Protein AF-A0A950RRY6-F1 (afdb_monomer_lite)

Structure (mmCIF, N/CA/C/O backbone):
data_AF-A0A950RRY6-F1
#
_entry.id   AF-A0A950RRY6-F1
#
loop_
_atom_site.group_PDB
_atom_site.id
_atom_site.type_symbol
_atom_site.label_atom_id
_atom_site.label_alt_id
_atom_site.label_comp_id
_atom_site.label_asym_id
_atom_site.label_entity_id
_atom_site.label_seq_id
_atom_site.pdbx_PDB_ins_code
_atom_site.Cartn_x
_atom_site.Cartn_y
_atom_site.Cartn_z
_atom_site.occupancy
_atom_site.B_iso_or_equiv
_atom_site.auth_seq_id
_atom_site.auth_comp_id
_atom_site.auth_asym_id
_atom_site.auth_atom_id
_atom_site.pdbx_PDB_model_num
ATOM 1 N N . MET A 1 1 ? -19.952 -20.674 68.944 1.00 50.88 1 MET A N 1
ATOM 2 C CA . MET A 1 1 ? -18.727 -21.075 68.227 1.00 50.88 1 MET A CA 1
ATOM 3 C C . MET A 1 1 ? -19.162 -21.441 66.823 1.00 50.88 1 MET A C 1
ATOM 5 O O . MET A 1 1 ? -19.405 -22.602 66.551 1.00 50.88 1 MET A O 1
ATOM 9 N N . GLU A 1 2 ? -19.366 -20.439 65.974 1.00 52.19 2 GLU A N 1
ATOM 10 C CA . GLU A 1 2 ? -19.714 -20.645 64.568 1.00 52.19 2 GLU A CA 1
ATOM 11 C C . GLU A 1 2 ? -18.869 -19.644 63.795 1.00 52.19 2 GLU A C 1
ATOM 13 O O . GLU A 1 2 ? -19.198 -18.469 63.655 1.00 52.19 2 GLU A O 1
ATOM 18 N N . VAL A 1 3 ? -17.647 -20.084 63.506 1.00 57.88 3 VAL A N 1
ATOM 19 C CA . VAL A 1 3 ? -16.712 -19.354 62.661 1.00 57.88 3 VAL A CA 1
ATOM 20 C C . VAL A 1 3 ? -17.261 -19.519 61.255 1.00 57.88 3 VAL A C 1
ATOM 22 O O . VAL A 1 3 ? 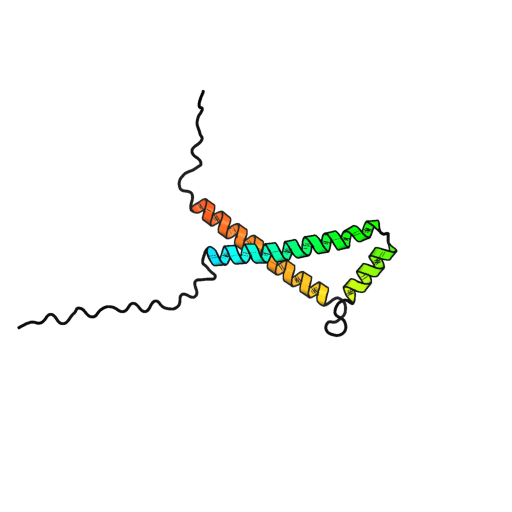-17.168 -20.609 60.696 1.00 57.88 3 VAL A O 1
ATOM 25 N N . ASP A 1 4 ? -17.893 -18.467 60.737 1.00 56.94 4 ASP A N 1
ATOM 26 C CA . ASP A 1 4 ? -18.426 -18.420 59.378 1.00 56.94 4 ASP A CA 1
ATOM 27 C C . ASP A 1 4 ? -17.264 -18.569 58.383 1.00 56.94 4 ASP A C 1
ATOM 29 O O . ASP A 1 4 ? -16.498 -17.651 58.076 1.00 56.94 4 ASP A O 1
ATOM 33 N N . MET A 1 5 ? -17.076 -19.821 57.987 1.00 62.12 5 MET A N 1
ATOM 34 C CA . MET A 1 5 ? -16.029 -20.352 57.136 1.00 62.12 5 MET A CA 1
ATOM 35 C C . MET A 1 5 ? -16.438 -20.180 55.669 1.00 62.12 5 MET A C 1
ATOM 37 O O . MET A 1 5 ? -16.634 -21.166 54.966 1.00 62.12 5 MET A O 1
ATOM 41 N N . ALA A 1 6 ? -16.614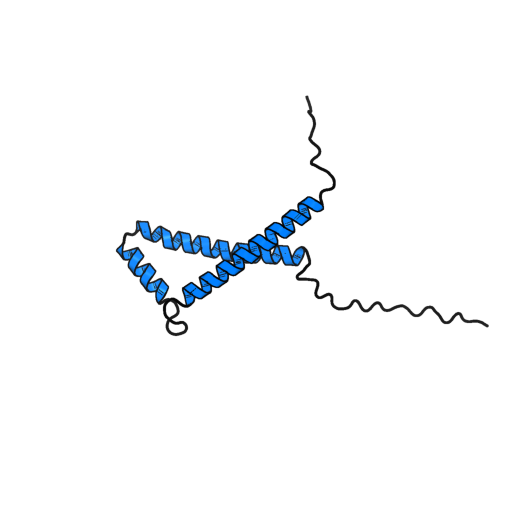 -18.942 55.190 1.00 60.34 6 ALA A N 1
ATOM 42 C CA . ALA A 1 6 ? -17.084 -18.736 53.813 1.00 60.34 6 ALA A CA 1
ATOM 43 C C . ALA A 1 6 ? -16.685 -17.409 53.138 1.00 60.34 6 ALA A C 1
ATOM 45 O O . ALA A 1 6 ? -17.415 -16.901 52.290 1.00 60.34 6 ALA A O 1
ATOM 46 N N . THR A 1 7 ? -15.503 -16.854 53.417 1.00 60.31 7 THR A N 1
ATOM 47 C CA . THR A 1 7 ? -14.924 -15.791 52.566 1.00 60.31 7 THR A CA 1
ATOM 48 C C . THR A 1 7 ? -13.594 -16.224 51.965 1.00 60.31 7 THR A C 1
ATOM 50 O O . THR A 1 7 ? -12.536 -15.652 52.214 1.00 60.31 7 THR A O 1
ATOM 53 N N . SER A 1 8 ? -13.635 -17.257 51.120 1.00 59.91 8 SER A N 1
ATOM 54 C CA . SER A 1 8 ? -12.525 -17.506 50.205 1.00 59.91 8 SER A CA 1
ATOM 55 C C . SER A 1 8 ? -12.469 -16.369 49.169 1.00 59.91 8 SER A C 1
ATOM 57 O O . SER A 1 8 ? -13.480 -16.058 48.528 1.00 59.91 8 SER A O 1
ATOM 59 N N . PRO A 1 9 ? -11.317 -15.697 48.985 1.00 57.78 9 PRO A N 1
ATOM 60 C CA . PRO A 1 9 ? -11.172 -14.709 47.931 1.00 57.78 9 PRO A CA 1
ATOM 61 C C . PRO A 1 9 ? -11.314 -15.428 46.590 1.00 57.78 9 PRO A C 1
ATOM 63 O O . PRO A 1 9 ? -10.502 -16.279 46.229 1.00 57.78 9 PRO A O 1
ATOM 66 N N . GLN A 1 10 ? -12.367 -15.093 45.849 1.00 65.62 10 GLN A N 1
ATOM 67 C CA . GLN A 1 10 ? -12.572 -15.573 44.489 1.00 65.62 10 GLN A CA 1
ATOM 68 C C . GLN A 1 10 ? -11.463 -14.996 43.600 1.00 65.62 10 GLN A C 1
ATOM 70 O O . GLN A 1 10 ? -11.579 -13.886 43.071 1.00 65.62 10 GLN A O 1
ATOM 75 N N . VAL A 1 11 ? -10.360 -15.734 43.449 1.00 62.12 11 VAL A N 1
ATOM 76 C CA . VAL A 1 11 ? -9.278 -15.403 42.517 1.00 62.12 11 VAL A CA 1
ATOM 77 C C . VAL A 1 11 ? -9.834 -15.557 41.106 1.00 62.12 11 VAL A C 1
ATOM 79 O O . VAL A 1 11 ? -9.855 -16.636 40.518 1.00 62.12 11 VAL A O 1
ATOM 82 N N . ARG A 1 12 ? -10.334 -14.451 40.553 1.00 66.19 12 ARG A N 1
ATOM 83 C CA . ARG A 1 12 ? -10.783 -14.375 39.166 1.00 66.19 12 ARG A CA 1
ATOM 84 C C . ARG A 1 12 ? -9.555 -14.473 38.269 1.00 66.19 12 ARG A C 1
ATOM 86 O O . ARG A 1 12 ? -8.961 -13.454 37.923 1.00 66.19 12 ARG A O 1
ATOM 93 N N . ILE A 1 13 ? -9.186 -15.693 37.887 1.00 62.78 13 ILE A N 1
ATOM 94 C CA . ILE A 1 13 ? -8.215 -15.938 36.822 1.00 62.78 13 ILE A CA 1
ATOM 95 C C . ILE A 1 13 ? -8.791 -15.292 35.559 1.00 62.78 13 ILE A C 1
ATOM 97 O O . ILE A 1 13 ? -9.712 -15.811 34.927 1.00 62.78 13 ILE A O 1
ATOM 101 N N . ARG A 1 14 ? -8.314 -14.086 35.233 1.00 61.66 14 ARG A N 1
ATOM 102 C CA . ARG A 1 14 ? -8.618 -13.421 33.967 1.00 61.66 14 ARG A CA 1
ATOM 103 C C . ARG A 1 14 ? -7.982 -14.277 32.878 1.00 61.66 14 ARG A C 1
ATOM 105 O O . ARG A 1 14 ? -6.794 -14.145 32.610 1.00 61.66 14 ARG A O 1
ATOM 112 N N . GLY A 1 15 ? -8.775 -15.177 32.296 1.00 57.03 15 GLY A N 1
ATOM 113 C CA . GLY A 1 15 ? -8.382 -15.941 31.120 1.00 57.03 15 GLY A CA 1
ATOM 114 C C . GLY A 1 15 ? -7.804 -14.998 30.070 1.00 57.03 15 GLY A C 1
ATOM 115 O O . GLY A 1 15 ? -8.332 -13.899 29.861 1.00 57.03 15 GLY A O 1
ATOM 116 N N . VAL A 1 16 ? -6.689 -15.406 29.467 1.00 58.97 16 VAL A N 1
ATOM 117 C CA . VAL A 1 16 ? -6.006 -14.663 28.407 1.00 58.97 16 VAL A CA 1
ATOM 118 C C . VAL A 1 16 ? -7.028 -14.390 27.307 1.00 58.97 16 VAL A C 1
ATOM 120 O O . VAL A 1 16 ? -7.435 -15.283 26.567 1.00 58.97 16 VAL A O 1
ATOM 123 N N . ARG A 1 17 ? -7.522 -13.151 27.247 1.00 54.25 17 ARG A N 1
ATOM 124 C CA . ARG A 1 17 ? -8.471 -12.734 26.221 1.00 54.25 17 ARG A CA 1
ATOM 125 C C . ARG A 1 17 ? -7.717 -12.712 24.897 1.00 54.25 17 ARG A C 1
ATOM 127 O O . ARG A 1 17 ? -6.927 -11.800 24.671 1.00 54.25 17 ARG A O 1
ATOM 134 N N . PHE A 1 18 ? -8.029 -13.638 23.992 1.00 52.34 18 PHE A N 1
ATOM 135 C CA . PHE A 1 18 ? -7.730 -13.530 22.556 1.00 52.34 18 PHE A CA 1
ATOM 136 C C . PHE A 1 18 ? -8.531 -12.377 21.899 1.00 52.34 18 PHE A C 1
ATOM 138 O O . PHE A 1 18 ? -9.152 -12.540 20.858 1.00 52.34 18 PHE A O 1
ATOM 145 N N . GLY A 1 19 ? -8.568 -11.200 22.532 1.00 55.47 19 GLY A N 1
ATOM 146 C CA . GLY A 1 19 ? -9.402 -10.055 22.160 1.00 55.47 19 GLY A CA 1
ATOM 147 C C . GLY A 1 19 ? -8.626 -8.878 21.573 1.00 55.47 19 GLY A C 1
ATOM 148 O O . GLY A 1 19 ? -9.205 -7.812 21.390 1.00 55.47 19 GLY A O 1
ATOM 149 N N . TYR A 1 20 ? -7.326 -9.026 21.296 1.00 59.75 20 TYR A N 1
ATOM 150 C CA .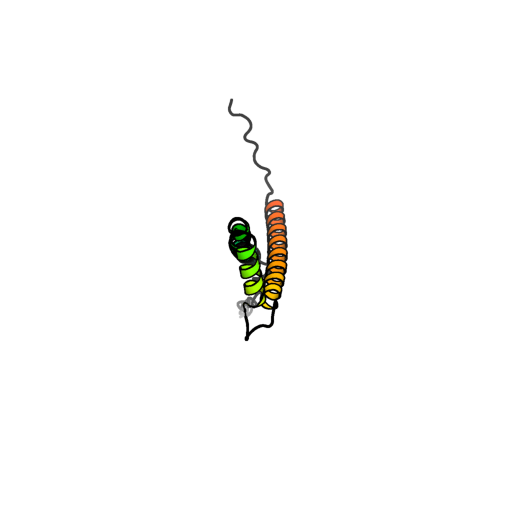 TYR A 1 20 ? -6.541 -7.933 20.716 1.00 59.75 20 TYR A CA 1
ATOM 151 C C . TYR A 1 20 ? -7.017 -7.587 19.300 1.00 59.75 20 TYR A C 1
ATOM 153 O O . TYR A 1 20 ? -7.219 -6.417 18.980 1.00 59.75 20 TYR A O 1
ATOM 161 N N . TRP A 1 21 ? -7.291 -8.613 18.492 1.00 54.75 21 TRP A N 1
ATOM 162 C CA . TRP A 1 21 ? -7.707 -8.478 17.095 1.00 54.75 21 TRP A CA 1
ATOM 163 C C . TRP A 1 21 ? -9.114 -7.896 16.915 1.00 54.75 21 TRP A C 1
ATOM 165 O O . TRP A 1 21 ? -9.366 -7.221 15.920 1.00 54.75 21 TRP A O 1
ATOM 175 N N . ASP A 1 22 ? -10.015 -8.094 17.880 1.00 60.75 22 ASP A N 1
ATOM 176 C CA . ASP A 1 22 ? -11.370 -7.527 17.813 1.00 60.75 22 ASP A CA 1
ATOM 177 C C . ASP A 1 22 ? -11.478 -6.141 18.479 1.00 60.75 22 ASP A C 1
ATOM 179 O O . ASP A 1 22 ? -12.432 -5.386 18.256 1.00 60.75 22 ASP A O 1
ATOM 183 N N . SER A 1 23 ? -10.459 -5.759 19.254 1.00 74.50 23 SER A N 1
ATOM 184 C CA . SER A 1 23 ? -10.391 -4.445 19.889 1.00 74.50 23 SER A CA 1
ATOM 185 C C . SER A 1 23 ? -10.260 -3.313 18.861 1.00 74.50 23 SER A C 1
ATOM 187 O O . SER A 1 23 ? -9.680 -3.467 17.781 1.00 74.50 23 SER A O 1
ATOM 189 N N . SER A 1 24 ? -10.753 -2.123 19.218 1.00 72.94 24 SER A N 1
ATOM 190 C CA . SER A 1 24 ? -10.591 -0.908 18.405 1.00 72.94 24 SER A CA 1
ATOM 191 C C . SER A 1 24 ? -9.117 -0.544 18.175 1.00 72.94 24 SER A C 1
ATOM 193 O O . SER A 1 24 ? -8.792 0.083 17.168 1.00 72.94 24 SER A O 1
ATOM 195 N N . VAL A 1 25 ? -8.216 -0.970 19.068 1.00 82.38 25 VAL A N 1
ATOM 196 C CA . VAL A 1 25 ? -6.763 -0.784 18.943 1.00 82.38 25 VAL A CA 1
ATOM 197 C C . VAL A 1 25 ? -6.198 -1.647 17.814 1.00 82.38 25 VAL A C 1
ATOM 199 O O . VAL A 1 25 ? -5.515 -1.116 16.938 1.00 82.38 25 VAL A O 1
ATOM 202 N N . GLY A 1 26 ? -6.543 -2.938 17.777 1.00 80.31 26 GLY A N 1
ATOM 203 C CA . GLY A 1 26 ? -6.110 -3.850 16.713 1.00 80.31 26 GLY A CA 1
ATOM 204 C C . GLY A 1 26 ? -6.586 -3.391 15.332 1.00 80.31 26 GLY A C 1
ATOM 205 O O . GLY A 1 26 ? -5.803 -3.330 14.387 1.00 80.31 26 GLY A O 1
ATOM 206 N N . LYS A 1 27 ? -7.846 -2.947 15.223 1.00 84.06 27 LYS A N 1
ATOM 207 C CA . LYS A 1 27 ? -8.410 -2.414 13.967 1.00 84.06 27 LYS A CA 1
ATOM 208 C C . LYS A 1 27 ? -7.681 -1.153 13.482 1.00 84.06 27 LYS A C 1
ATOM 210 O O . LYS A 1 27 ? -7.416 -1.031 12.289 1.00 84.06 27 LYS A O 1
ATOM 215 N N . LYS A 1 28 ? -7.292 -0.245 14.387 1.00 88.94 28 LYS A N 1
ATOM 216 C CA . LYS A 1 28 ? -6.505 0.957 14.041 1.00 88.94 28 LYS A CA 1
ATOM 217 C C . LYS A 1 28 ? -5.094 0.616 13.566 1.00 88.94 28 LYS A C 1
ATOM 219 O O . LYS A 1 28 ? -4.606 1.233 12.625 1.00 88.94 28 LYS A O 1
ATOM 224 N N . GLN A 1 29 ? -4.448 -0.372 14.181 1.00 91.25 29 GLN A N 1
ATOM 225 C CA . GLN A 1 29 ? -3.135 -0.835 13.730 1.00 91.25 29 GLN A CA 1
ATOM 226 C C . GLN A 1 29 ? -3.206 -1.468 12.342 1.00 91.25 29 GLN A C 1
ATOM 228 O O . GLN A 1 29 ? -2.401 -1.120 11.483 1.00 91.25 29 GLN A O 1
ATOM 233 N N . VAL A 1 30 ? -4.198 -2.331 12.095 1.00 92.62 30 VAL A N 1
ATOM 234 C CA . VAL A 1 30 ? -4.441 -2.902 10.760 1.00 92.62 30 VAL A CA 1
ATOM 235 C C . VAL A 1 30 ? -4.652 -1.787 9.734 1.00 92.62 30 VAL A C 1
ATOM 237 O O . VAL A 1 30 ? -4.033 -1.820 8.671 1.00 92.62 30 VAL A O 1
ATOM 240 N N . MET A 1 31 ? -5.450 -0.767 10.062 1.00 95.00 31 MET A N 1
ATOM 241 C CA . MET A 1 31 ? -5.687 0.393 9.197 1.00 95.00 31 MET A CA 1
ATOM 242 C C . MET A 1 31 ? -4.394 1.151 8.864 1.00 95.00 31 MET A C 1
ATOM 244 O O . MET A 1 31 ? -4.145 1.460 7.698 1.00 95.00 31 MET A O 1
ATOM 248 N N . ALA A 1 32 ? -3.550 1.407 9.868 1.00 95.06 32 ALA A N 1
ATOM 249 C CA . ALA A 1 32 ? -2.290 2.127 9.700 1.00 95.06 32 ALA A CA 1
ATOM 250 C C . ALA A 1 32 ? -1.271 1.336 8.865 1.00 95.06 32 ALA A C 1
ATOM 252 O O . ALA A 1 32 ? -0.710 1.873 7.913 1.00 95.06 32 ALA A O 1
ATOM 253 N N . VAL A 1 33 ? -1.061 0.054 9.181 1.00 96.50 33 VAL A N 1
ATOM 254 C CA . VAL A 1 33 ? -0.080 -0.795 8.483 1.00 96.50 33 VAL A CA 1
ATOM 255 C C . VAL A 1 33 ? -0.489 -1.019 7.030 1.00 96.50 33 VAL A C 1
ATOM 257 O 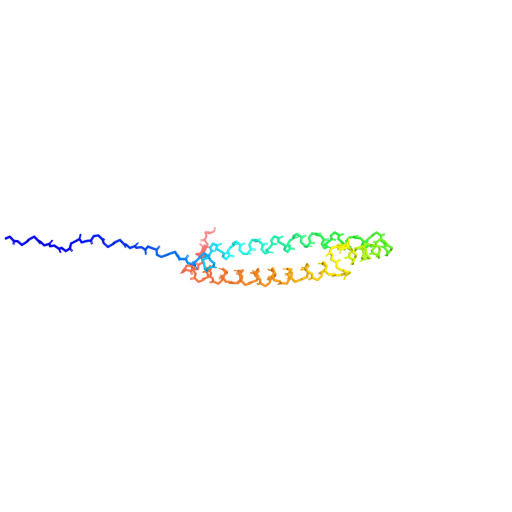O . VAL A 1 33 ? 0.324 -0.840 6.126 1.00 96.50 33 VAL A O 1
ATOM 260 N N . SER A 1 34 ? -1.757 -1.357 6.785 1.00 96.81 34 SER A N 1
ATOM 261 C CA . SER A 1 34 ? -2.265 -1.539 5.420 1.00 96.81 34 SER A CA 1
ATOM 262 C C . SER A 1 34 ? -2.179 -0.254 4.592 1.00 96.81 34 SER A C 1
ATOM 264 O O . SER A 1 34 ? -1.743 -0.297 3.441 1.00 96.81 34 SER A O 1
ATOM 266 N N . GLY A 1 35 ? -2.515 0.896 5.187 1.00 96.19 35 GLY A N 1
ATOM 267 C CA . GLY A 1 35 ? -2.374 2.204 4.549 1.00 96.19 35 GLY A CA 1
ATOM 268 C C . GLY A 1 35 ? -0.920 2.531 4.205 1.00 96.19 35 GLY A C 1
ATOM 269 O O . GLY A 1 35 ? -0.639 2.984 3.098 1.00 96.19 35 GLY A O 1
ATOM 270 N N . PHE A 1 36 ? 0.015 2.235 5.110 1.00 97.88 36 PHE A N 1
ATOM 271 C CA . PHE A 1 36 ? 1.443 2.455 4.885 1.00 97.88 36 PHE A CA 1
ATOM 272 C C . PHE A 1 36 ? 1.996 1.604 3.733 1.00 97.88 36 PHE A C 1
ATOM 274 O O . PHE A 1 36 ? 2.708 2.125 2.875 1.00 97.88 36 PHE A O 1
ATOM 281 N N . ILE A 1 37 ? 1.621 0.320 3.661 1.00 97.62 37 ILE A N 1
ATOM 282 C CA . ILE A 1 37 ? 2.010 -0.574 2.556 1.00 97.62 37 ILE A CA 1
ATOM 283 C C . ILE A 1 37 ? 1.527 -0.013 1.212 1.00 97.62 37 ILE A C 1
ATOM 285 O O . ILE A 1 37 ? 2.305 0.090 0.262 1.00 97.62 37 ILE A O 1
ATOM 289 N N . MET A 1 38 ? 0.254 0.383 1.134 1.00 97.69 38 MET A N 1
ATOM 290 C CA . MET A 1 38 ? -0.316 0.938 -0.096 1.00 97.69 38 MET A CA 1
ATOM 291 C C . MET A 1 38 ? 0.305 2.283 -0.474 1.00 97.69 38 MET A C 1
ATOM 293 O O . MET A 1 38 ? 0.553 2.517 -1.654 1.00 97.69 38 MET A O 1
ATOM 297 N N . LEU A 1 39 ? 0.602 3.148 0.500 1.00 97.94 39 LEU A N 1
ATOM 298 C CA . LEU A 1 39 ? 1.277 4.422 0.255 1.00 97.94 39 LEU A CA 1
ATOM 299 C C . LEU A 1 39 ? 2.690 4.210 -0.300 1.00 97.94 39 LEU A C 1
ATOM 301 O O . LEU A 1 39 ? 3.065 4.855 -1.278 1.00 97.94 39 LEU A O 1
ATOM 305 N N . GLY A 1 40 ? 3.455 3.280 0.278 1.00 97.75 40 GLY A N 1
ATOM 306 C CA . GLY A 1 40 ? 4.778 2.919 -0.229 1.00 97.75 40 GLY A CA 1
ATOM 307 C C . GLY A 1 40 ? 4.715 2.439 -1.680 1.00 97.75 40 GLY A C 1
ATOM 308 O O . GLY A 1 40 ? 5.479 2.907 -2.525 1.00 97.75 40 GLY A O 1
ATOM 309 N N . TYR A 1 41 ? 3.748 1.574 -1.999 1.00 96.81 41 TYR A N 1
ATOM 310 C CA . TYR A 1 41 ? 3.517 1.163 -3.382 1.00 96.81 41 TYR A CA 1
ATOM 311 C C . TYR A 1 41 ? 3.112 2.326 -4.282 1.00 96.81 41 TYR A C 1
ATOM 313 O O . TYR A 1 41 ? 3.636 2.423 -5.384 1.00 96.81 41 TYR A O 1
ATOM 321 N N . LEU A 1 42 ? 2.231 3.222 -3.834 1.00 97.00 42 LEU A N 1
ATOM 322 C CA . LEU A 1 42 ? 1.799 4.373 -4.622 1.00 97.00 42 LEU A CA 1
ATOM 323 C C . LEU A 1 42 ? 2.989 5.253 -5.021 1.00 97.00 42 LEU A C 1
ATOM 325 O O . LEU A 1 42 ? 3.099 5.630 -6.184 1.00 97.00 42 LEU A O 1
ATOM 329 N N . VAL A 1 43 ? 3.911 5.523 -4.093 1.00 97.94 43 VAL A N 1
ATOM 330 C CA . VAL A 1 43 ? 5.134 6.294 -4.375 1.00 97.94 43 VAL A CA 1
ATOM 331 C C . VAL A 1 43 ? 6.014 5.579 -5.402 1.00 97.94 43 VAL A C 1
ATOM 333 O O . VAL A 1 43 ? 6.399 6.182 -6.404 1.00 97.94 43 VAL A O 1
ATOM 336 N N . LEU A 1 44 ? 6.301 4.289 -5.194 1.00 94.88 44 LEU A N 1
ATOM 337 C CA . LEU A 1 44 ? 7.101 3.487 -6.129 1.00 94.88 44 LEU A CA 1
ATOM 338 C C . LEU A 1 44 ? 6.436 3.375 -7.508 1.00 94.88 44 LEU A C 1
ATOM 340 O O . LEU A 1 44 ? 7.106 3.423 -8.537 1.00 94.88 44 LEU A O 1
ATOM 344 N N . HIS A 1 45 ? 5.112 3.253 -7.534 1.00 94.75 45 HIS A N 1
ATOM 345 C CA . HIS A 1 45 ? 4.321 3.172 -8.750 1.00 94.75 45 HIS A CA 1
ATOM 346 C C . HIS A 1 45 ? 4.376 4.488 -9.518 1.00 94.75 45 HIS A C 1
ATOM 348 O O . HIS A 1 45 ? 4.661 4.475 -10.713 1.00 94.75 45 HIS A O 1
ATOM 354 N N . LEU A 1 46 ? 4.164 5.625 -8.850 1.00 95.94 46 LEU A N 1
ATOM 355 C CA . LEU A 1 46 ? 4.307 6.935 -9.480 1.00 95.94 46 LEU A CA 1
ATOM 356 C C . LEU A 1 46 ? 5.718 7.110 -10.037 1.00 95.94 46 LEU A C 1
ATOM 358 O O . LEU A 1 46 ? 5.857 7.473 -11.199 1.00 95.94 46 LEU A O 1
ATOM 362 N N . TRP A 1 47 ? 6.751 6.772 -9.262 1.00 94.75 47 TRP A N 1
ATOM 363 C CA . TRP A 1 47 ? 8.135 6.814 -9.732 1.00 94.75 47 TRP A CA 1
ATOM 364 C C . TRP A 1 47 ? 8.340 5.987 -11.007 1.00 94.75 47 TRP A C 1
ATOM 366 O O . TRP A 1 47 ? 8.941 6.464 -11.970 1.00 94.75 47 TRP A O 1
ATOM 376 N N . GLY A 1 48 ? 7.828 4.753 -11.037 1.00 92.38 48 GLY A N 1
ATOM 377 C CA . GLY A 1 48 ? 7.873 3.900 -12.223 1.00 92.38 48 GLY A CA 1
ATOM 378 C C . GLY A 1 48 ? 7.149 4.522 -13.418 1.00 92.38 48 GLY A C 1
ATOM 379 O O . GLY A 1 48 ? 7.667 4.487 -14.529 1.00 92.38 48 GLY A O 1
ATOM 380 N N . ASN A 1 49 ? 5.998 5.161 -13.196 1.00 94.25 49 ASN A N 1
ATOM 381 C CA . ASN A 1 49 ? 5.253 5.849 -14.250 1.00 94.25 49 ASN A CA 1
ATOM 382 C C . ASN A 1 49 ? 5.978 7.090 -14.772 1.00 94.25 49 ASN A C 1
ATOM 384 O O . ASN A 1 49 ? 5.921 7.344 -15.968 1.00 94.25 49 ASN A O 1
ATOM 388 N N . LEU A 1 50 ? 6.712 7.833 -13.936 1.00 94.81 50 LEU A N 1
ATOM 389 C CA . LEU A 1 50 ? 7.474 9.006 -14.384 1.00 94.81 50 LEU A CA 1
ATOM 390 C C . LEU A 1 50 ? 8.527 8.658 -15.446 1.00 94.81 50 LEU A C 1
ATOM 392 O O . LEU A 1 50 ? 8.899 9.519 -16.243 1.00 94.81 50 LEU A O 1
ATOM 396 N N . LYS A 1 51 ? 8.965 7.394 -15.525 1.00 91.12 51 LYS A N 1
ATOM 397 C CA . LYS A 1 51 ? 9.839 6.921 -16.607 1.00 91.12 51 LYS A CA 1
ATOM 398 C C . LYS A 1 51 ? 9.212 7.076 -17.996 1.00 91.12 51 LYS A C 1
ATOM 400 O O . LYS A 1 51 ? 9.964 7.102 -18.963 1.00 91.12 51 LYS A O 1
ATOM 405 N N . ILE A 1 52 ? 7.894 7.272 -18.111 1.00 93.19 52 ILE A N 1
ATOM 406 C CA . ILE A 1 52 ? 7.232 7.604 -19.382 1.00 93.19 52 ILE A CA 1
ATOM 407 C C . ILE A 1 52 ? 7.790 8.871 -20.025 1.00 93.19 52 ILE A C 1
ATOM 409 O O . ILE A 1 52 ? 7.932 8.932 -21.243 1.00 93.19 52 ILE A O 1
ATOM 413 N N . PHE A 1 53 ? 8.192 9.849 -19.212 1.00 94.06 53 PHE A N 1
ATOM 414 C CA . PHE A 1 53 ? 8.771 11.102 -19.690 1.00 94.06 53 PHE A CA 1
ATOM 415 C C . PHE A 1 53 ? 10.225 10.949 -20.156 1.00 94.06 53 PHE A C 1
ATOM 417 O O . PHE A 1 53 ? 10.742 11.837 -20.824 1.00 94.06 53 PHE A O 1
ATOM 424 N N . ALA A 1 54 ? 10.878 9.824 -19.844 1.00 92.12 54 ALA A N 1
ATOM 425 C CA . ALA A 1 54 ? 12.226 9.499 -20.314 1.00 92.12 54 ALA A CA 1
ATOM 426 C C . ALA A 1 54 ? 12.236 8.778 -21.679 1.00 92.12 54 ALA A C 1
ATOM 428 O O . ALA A 1 54 ? 13.302 8.437 -22.183 1.00 92.12 54 ALA A O 1
ATOM 429 N N . GLY A 1 55 ? 11.063 8.551 -22.280 1.00 92.69 55 GLY A N 1
ATOM 430 C CA . GLY A 1 55 ? 10.907 7.939 -23.595 1.00 92.69 55 GLY A CA 1
ATOM 431 C C . GLY A 1 55 ? 10.658 6.421 -23.573 1.00 92.69 55 GLY A C 1
ATOM 432 O O . GLY A 1 55 ? 10.789 5.765 -22.534 1.00 92.69 55 GLY A O 1
ATOM 433 N N . PRO A 1 56 ? 10.282 5.835 -24.729 1.00 92.31 56 PRO A N 1
ATOM 434 C CA . PRO A 1 56 ? 9.833 4.441 -24.811 1.00 92.31 56 PRO A CA 1
ATOM 435 C C . PRO A 1 56 ? 10.908 3.415 -24.438 1.00 92.31 56 PRO A C 1
ATOM 437 O O . PRO A 1 56 ? 10.601 2.395 -23.825 1.00 92.31 56 PRO A O 1
ATOM 440 N N . GLU A 1 57 ? 12.170 3.680 -24.779 1.00 93.25 57 GLU A N 1
ATOM 441 C CA . GLU A 1 57 ? 13.288 2.781 -24.476 1.00 93.25 57 GLU A CA 1
ATOM 442 C C . GLU A 1 57 ? 13.494 2.633 -22.963 1.00 93.25 57 GLU A C 1
ATOM 444 O O . GLU A 1 57 ? 13.529 1.518 -22.444 1.00 93.25 57 GLU A O 1
ATOM 449 N N . ALA A 1 58 ? 13.548 3.754 -22.234 1.00 90.69 58 ALA A N 1
ATOM 450 C CA . ALA A 1 58 ? 13.727 3.758 -20.785 1.00 90.69 58 ALA A CA 1
ATOM 451 C C . ALA A 1 58 ? 12.599 3.002 -20.065 1.00 90.69 58 ALA A C 1
ATOM 453 O O . ALA A 1 58 ? 12.857 2.262 -19.111 1.00 90.69 58 ALA A O 1
ATOM 454 N N . LEU A 1 59 ? 11.356 3.150 -20.539 1.00 92.19 59 LEU A N 1
ATOM 455 C CA . LEU A 1 59 ? 10.217 2.387 -20.034 1.00 92.19 59 LEU A CA 1
ATOM 456 C C . LEU A 1 59 ? 10.324 0.892 -20.326 1.00 92.19 59 LEU A C 1
ATOM 458 O O . LEU A 1 59 ? 10.088 0.087 -19.427 1.00 92.19 59 LEU A O 1
ATOM 462 N N . ASN A 1 60 ? 10.671 0.510 -21.555 1.00 93.44 60 ASN A N 1
ATOM 463 C CA . ASN A 1 60 ? 10.771 -0.895 -21.943 1.00 93.44 60 ASN A CA 1
ATOM 464 C C . ASN A 1 60 ? 11.870 -1.615 -21.158 1.00 93.44 60 ASN A C 1
ATOM 466 O O . ASN A 1 60 ? 11.635 -2.712 -20.649 1.00 93.44 60 ASN A O 1
ATOM 470 N N . THR A 1 61 ? 13.025 -0.972 -20.978 1.00 92.81 61 THR A N 1
ATOM 471 C CA . THR A 1 61 ? 14.129 -1.495 -20.163 1.00 92.81 61 THR A CA 1
ATOM 472 C C . THR A 1 61 ? 13.719 -1.635 -18.698 1.00 92.81 61 THR A C 1
ATOM 474 O O . THR A 1 61 ? 13.939 -2.683 -18.091 1.00 92.81 61 THR A O 1
ATOM 477 N N . TYR A 1 62 ? 13.049 -0.625 -18.132 1.00 92.19 62 TYR A N 1
ATOM 478 C CA . TYR A 1 62 ? 12.522 -0.698 -16.768 1.00 92.19 62 TYR A CA 1
ATOM 479 C C . TYR A 1 62 ? 11.493 -1.826 -16.608 1.00 92.19 62 TYR A C 1
ATOM 481 O O . TYR A 1 62 ? 11.566 -2.604 -15.659 1.00 92.19 62 TYR A O 1
ATOM 489 N N . ALA A 1 63 ? 10.571 -1.973 -17.561 1.00 91.06 63 ALA A N 1
ATOM 490 C CA . ALA A 1 63 ? 9.573 -3.032 -17.552 1.00 91.06 63 ALA A CA 1
ATOM 491 C C . ALA A 1 63 ? 10.206 -4.421 -17.702 1.00 91.06 63 ALA A C 1
ATOM 493 O O . ALA A 1 63 ? 9.738 -5.361 -17.069 1.00 91.06 63 ALA A O 1
ATOM 494 N N . ALA A 1 64 ? 11.242 -4.583 -18.529 1.00 90.50 64 ALA A N 1
ATOM 495 C CA . ALA A 1 64 ? 11.977 -5.840 -18.651 1.00 90.50 64 ALA A CA 1
ATOM 496 C C . ALA A 1 64 ? 12.651 -6.207 -17.322 1.00 90.50 64 ALA A C 1
ATOM 498 O O . ALA A 1 64 ? 12.425 -7.303 -16.811 1.00 90.50 64 ALA A O 1
ATOM 499 N N . TRP A 1 65 ? 13.359 -5.253 -16.710 1.00 89.88 65 TRP A N 1
ATOM 500 C CA . TRP A 1 65 ? 13.979 -5.432 -15.397 1.00 89.88 65 TRP A CA 1
ATOM 501 C C . TRP A 1 65 ? 12.954 -5.773 -14.303 1.00 89.88 65 TRP A C 1
ATOM 503 O O . TRP A 1 65 ? 13.201 -6.651 -13.481 1.00 89.88 65 TRP A O 1
ATOM 513 N N . LEU A 1 66 ? 11.756 -5.172 -14.327 1.00 89.69 66 LEU A N 1
ATOM 514 C CA . LEU A 1 66 ? 10.682 -5.500 -13.377 1.00 89.69 66 LEU A CA 1
ATOM 515 C C . LEU A 1 66 ? 10.245 -6.968 -13.423 1.00 89.69 66 LEU A C 1
ATOM 517 O O . LEU A 1 66 ? 9.739 -7.489 -12.433 1.00 89.69 66 LEU A O 1
ATOM 521 N N . ARG A 1 67 ? 10.369 -7.626 -14.577 1.00 88.06 67 ARG A N 1
ATOM 522 C CA . ARG A 1 67 ? 9.971 -9.030 -14.729 1.00 88.06 67 ARG A CA 1
ATOM 523 C C . ARG A 1 67 ? 11.048 -9.983 -14.230 1.00 88.06 67 ARG A C 1
ATOM 525 O O . ARG A 1 67 ? 10.703 -11.081 -13.806 1.00 88.06 67 ARG A O 1
ATOM 532 N N . THR A 1 68 ? 12.307 -9.554 -14.247 1.00 87.94 68 THR A N 1
ATOM 533 C CA . THR A 1 68 ? 13.473 -10.349 -13.839 1.00 87.94 68 THR A CA 1
ATOM 534 C C . THR A 1 68 ? 13.959 -10.016 -12.426 1.00 87.94 68 THR A C 1
ATOM 536 O O . THR A 1 68 ? 14.835 -10.698 -11.900 1.00 87.94 68 THR A O 1
ATOM 539 N N . VAL A 1 69 ? 13.427 -8.965 -11.789 1.00 81.06 69 VAL A N 1
ATOM 540 C CA . VAL A 1 69 ? 13.797 -8.572 -10.423 1.00 81.06 69 VAL A CA 1
ATOM 541 C C . VAL A 1 69 ? 13.371 -9.665 -9.435 1.00 81.06 69 VAL A C 1
ATOM 543 O O . VAL A 1 69 ? 12.190 -9.843 -9.140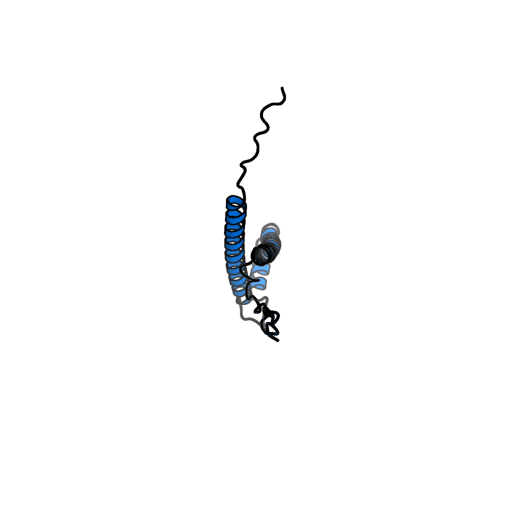 1.00 81.06 69 VAL A O 1
ATOM 546 N N . GLY A 1 70 ? 14.349 -10.446 -8.974 1.00 69.81 70 GLY A N 1
ATOM 547 C CA . GLY A 1 70 ? 14.142 -11.625 -8.128 1.00 69.81 70 GLY A CA 1
ATOM 548 C C . GLY A 1 70 ? 14.876 -12.883 -8.600 1.00 69.81 70 GLY A C 1
ATOM 549 O O . GLY A 1 70 ? 15.021 -13.803 -7.801 1.00 69.81 70 GLY A O 1
ATOM 550 N N . ASP A 1 71 ? 15.379 -12.916 -9.835 1.00 77.56 71 ASP A N 1
ATOM 551 C CA . ASP A 1 71 ? 16.200 -14.017 -10.358 1.00 77.56 71 ASP A CA 1
ATOM 552 C C . ASP A 1 71 ? 17.528 -14.134 -9.567 1.00 77.56 71 ASP A C 1
ATOM 554 O O . ASP A 1 71 ? 18.167 -13.100 -9.327 1.00 77.56 71 ASP A O 1
ATOM 558 N N . PRO A 1 72 ? 17.958 -15.334 -9.108 1.00 75.06 72 PRO A N 1
ATOM 559 C CA . PRO A 1 72 ? 17.348 -16.666 -9.293 1.00 75.06 72 PRO A CA 1
ATOM 560 C C . PRO A 1 72 ? 16.429 -17.140 -8.162 1.00 75.06 72 PRO A C 1
ATOM 562 O O . PRO A 1 72 ? 15.875 -18.234 -8.240 1.00 75.06 72 PRO A O 1
ATOM 565 N N . LEU A 1 73 ? 16.258 -16.353 -7.098 1.00 76.62 73 LEU A N 1
ATOM 566 C CA . LEU A 1 73 ? 15.453 -16.739 -5.930 1.00 76.62 73 LEU A CA 1
ATOM 567 C C . LEU A 1 73 ? 13.952 -16.856 -6.246 1.00 76.62 73 LEU A C 1
ATOM 569 O O . LEU A 1 73 ? 13.249 -17.654 -5.630 1.00 76.62 73 LEU A O 1
ATOM 573 N N . PHE A 1 74 ? 13.465 -16.073 -7.206 1.00 75.19 74 PHE A N 1
ATOM 574 C CA . PHE A 1 74 ? 12.080 -16.033 -7.658 1.00 75.19 74 PHE A CA 1
ATOM 575 C C . PHE A 1 74 ? 12.050 -16.047 -9.189 1.00 75.19 74 PHE A C 1
ATOM 577 O O . PHE A 1 74 ? 12.834 -15.361 -9.841 1.00 75.19 74 PHE A O 1
ATOM 584 N N . GLY A 1 75 ? 11.140 -16.824 -9.778 1.00 80.25 75 GLY A N 1
ATOM 585 C CA . GLY A 1 75 ? 10.998 -16.908 -11.233 1.00 80.25 75 GLY A CA 1
ATOM 586 C C . GLY A 1 75 ? 10.490 -15.608 -11.868 1.00 80.25 75 GLY A C 1
ATOM 587 O O . GLY A 1 75 ? 9.959 -14.723 -11.191 1.00 80.25 75 GLY A O 1
ATOM 588 N N . ASN A 1 76 ? 10.586 -15.519 -13.198 1.00 82.38 76 ASN A N 1
ATOM 589 C CA . ASN A 1 76 ? 10.098 -14.371 -13.967 1.00 82.38 76 ASN A CA 1
ATOM 590 C C . ASN A 1 76 ? 8.658 -13.984 -13.577 1.00 82.38 76 ASN A C 1
ATOM 592 O O . ASN A 1 76 ? 7.768 -14.832 -13.513 1.00 82.38 76 ASN A O 1
ATOM 596 N N . ASN A 1 77 ? 8.417 -12.692 -13.349 1.00 85.94 77 ASN A N 1
ATOM 597 C CA . ASN A 1 77 ? 7.147 -12.097 -12.909 1.00 85.94 77 ASN A CA 1
ATOM 598 C C . ASN A 1 77 ? 6.628 -12.522 -11.522 1.00 85.94 77 ASN A C 1
ATOM 600 O O . ASN A 1 77 ? 5.606 -11.982 -11.087 1.00 85.94 77 ASN A O 1
ATOM 604 N N . GLN A 1 78 ? 7.268 -13.458 -10.814 1.00 87.81 78 GLN A N 1
ATOM 605 C CA . GLN A 1 78 ? 6.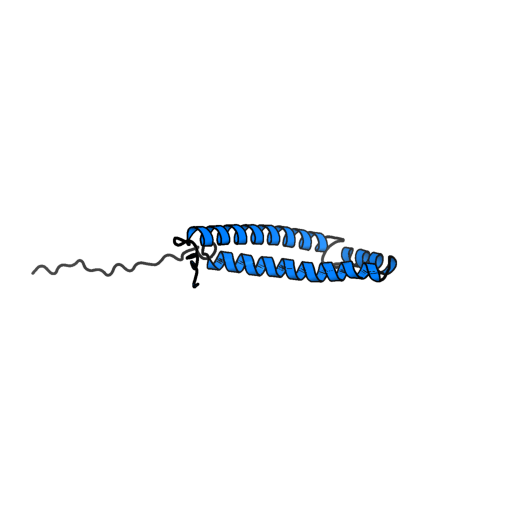732 -13.966 -9.545 1.00 87.81 78 GLN A CA 1
ATOM 606 C C . GLN A 1 78 ? 6.710 -12.886 -8.466 1.00 87.81 78 GLN A C 1
ATOM 608 O O . GLN A 1 78 ? 5.699 -12.730 -7.782 1.00 87.81 78 GLN A O 1
ATOM 613 N N . LEU A 1 79 ? 7.768 -12.076 -8.364 1.00 88.62 79 LEU A N 1
ATOM 614 C CA . LEU A 1 79 ? 7.809 -10.985 -7.392 1.00 88.62 79 LEU A CA 1
ATOM 615 C C . LEU A 1 79 ? 6.674 -9.974 -7.623 1.00 88.62 79 LEU A C 1
ATOM 617 O O . LEU A 1 79 ? 6.028 -9.538 -6.672 1.00 88.62 79 LEU A O 1
ATOM 621 N N . LEU A 1 80 ? 6.356 -9.667 -8.885 1.00 91.75 80 LEU A N 1
ATOM 622 C CA . LEU A 1 80 ? 5.241 -8.779 -9.230 1.00 91.75 80 LEU A CA 1
ATOM 623 C C . LEU A 1 80 ? 3.885 -9.362 -8.809 1.00 91.75 80 LEU A C 1
ATOM 625 O O . LEU A 1 80 ? 3.002 -8.621 -8.377 1.00 91.75 80 LEU A O 1
ATOM 629 N N . TRP A 1 81 ? 3.710 -10.681 -8.914 1.00 93.31 81 TRP A N 1
ATOM 630 C CA . TRP A 1 81 ? 2.515 -11.363 -8.417 1.00 93.31 81 TRP A CA 1
ATOM 631 C C . TRP A 1 81 ? 2.414 -11.322 -6.894 1.00 93.31 81 TRP A C 1
ATOM 633 O O . TRP A 1 81 ? 1.336 -11.032 -6.381 1.00 93.31 81 TRP A O 1
ATOM 643 N N . ILE A 1 82 ? 3.520 -11.540 -6.179 1.00 93.25 82 ILE A N 1
ATOM 644 C CA . ILE A 1 82 ? 3.557 -11.424 -4.715 1.00 93.25 82 ILE A CA 1
ATOM 645 C C . ILE A 1 82 ? 3.149 -10.012 -4.297 1.00 93.25 82 ILE A C 1
ATOM 647 O O . ILE A 1 82 ? 2.227 -9.857 -3.498 1.00 93.25 82 ILE A O 1
ATOM 651 N N . VAL A 1 83 ? 3.765 -8.982 -4.888 1.00 94.44 83 VAL A N 1
ATOM 652 C CA . VAL A 1 83 ? 3.410 -7.578 -4.630 1.00 94.44 83 VAL A CA 1
ATOM 653 C C . VAL A 1 83 ? 1.921 -7.343 -4.889 1.00 94.44 83 VAL A C 1
ATOM 655 O O . VAL A 1 83 ? 1.246 -6.731 -4.066 1.00 94.44 83 VAL A O 1
ATOM 658 N N . ARG A 1 84 ? 1.369 -7.885 -5.982 1.00 95.94 84 ARG A N 1
ATOM 659 C CA . ARG A 1 84 ? -0.059 -7.760 -6.307 1.00 95.94 84 ARG A CA 1
ATOM 660 C C . ARG A 1 84 ? -0.962 -8.396 -5.249 1.00 95.94 84 ARG A C 1
ATOM 662 O O . ARG A 1 84 ? -1.943 -7.774 -4.853 1.00 95.94 84 ARG A O 1
ATOM 669 N N . VAL A 1 85 ? -0.639 -9.601 -4.782 1.00 97.75 85 VAL A N 1
ATOM 670 C CA . VAL A 1 85 ? -1.410 -10.286 -3.732 1.00 97.75 85 VAL A CA 1
ATOM 671 C C . VAL A 1 85 ? -1.323 -9.519 -2.414 1.00 97.75 85 VAL A C 1
ATOM 673 O O . VAL A 1 85 ? -2.351 -9.275 -1.786 1.00 97.75 85 VAL A O 1
ATOM 676 N N . VAL A 1 86 ? -0.126 -9.073 -2.025 1.00 97.38 86 VAL A N 1
ATOM 677 C CA . VAL A 1 86 ? 0.082 -8.270 -0.810 1.00 97.38 86 VAL A CA 1
ATOM 678 C C . VAL A 1 86 ? -0.744 -6.987 -0.856 1.00 97.38 86 VAL A C 1
ATOM 680 O O . VAL A 1 86 ? -1.416 -6.662 0.119 1.00 97.38 86 VAL A O 1
ATOM 683 N N . LEU A 1 87 ? -0.754 -6.281 -1.988 1.00 97.69 87 LEU A N 1
ATOM 684 C CA . LEU A 1 87 ? -1.539 -5.056 -2.149 1.00 97.69 87 LEU A CA 1
ATOM 685 C C . LEU A 1 87 ? -3.040 -5.315 -2.150 1.00 97.69 87 LEU A C 1
ATOM 687 O O . LEU A 1 87 ? -3.775 -4.556 -1.526 1.00 97.69 87 LEU A O 1
ATOM 691 N N . ALA A 1 88 ? -3.498 -6.384 -2.804 1.00 97.94 88 ALA A N 1
ATOM 692 C CA . ALA A 1 88 ? -4.906 -6.762 -2.787 1.00 97.94 88 ALA A CA 1
ATOM 693 C C . ALA A 1 88 ? -5.379 -7.052 -1.354 1.00 97.94 88 ALA A C 1
ATOM 695 O O . ALA A 1 88 ? -6.406 -6.532 -0.920 1.00 97.94 88 ALA A O 1
ATOM 696 N N . VAL A 1 89 ? -4.595 -7.817 -0.588 1.00 97.94 89 VAL A N 1
ATOM 697 C CA . VAL A 1 89 ? -4.887 -8.105 0.823 1.00 97.94 89 VAL A CA 1
ATOM 698 C C . VAL A 1 89 ? -4.840 -6.830 1.667 1.00 97.94 89 VAL A C 1
ATOM 700 O O . VAL A 1 89 ? -5.766 -6.581 2.438 1.00 97.94 89 VAL A O 1
ATOM 703 N N . ALA A 1 90 ? -3.810 -5.992 1.506 1.00 97.31 90 ALA A N 1
ATOM 704 C CA . ALA A 1 90 ? -3.693 -4.727 2.227 1.00 97.31 90 ALA A CA 1
ATOM 705 C C . ALA A 1 90 ? -4.893 -3.810 1.952 1.00 97.31 90 ALA A C 1
ATOM 707 O O . ALA A 1 90 ? -5.460 -3.260 2.892 1.00 97.31 90 ALA A O 1
ATOM 708 N N . LEU A 1 91 ? -5.334 -3.704 0.697 1.00 97.62 91 LEU A N 1
ATOM 709 C CA . LEU A 1 91 ? -6.501 -2.913 0.318 1.00 97.62 91 LEU A CA 1
ATOM 710 C C . LEU A 1 91 ? -7.774 -3.420 0.998 1.00 97.62 91 LEU A C 1
ATOM 712 O O . LEU A 1 91 ? -8.500 -2.632 1.601 1.00 97.62 91 LEU A O 1
ATOM 716 N N . VAL A 1 92 ? -8.028 -4.730 0.956 1.00 97.62 92 VAL A N 1
ATOM 717 C CA . VAL A 1 92 ? -9.204 -5.326 1.609 1.00 97.62 92 VAL A CA 1
ATOM 718 C C . VAL A 1 92 ? -9.182 -5.068 3.118 1.00 97.62 92 VAL A C 1
ATOM 720 O O . VAL A 1 92 ? -10.181 -4.617 3.678 1.00 97.62 92 VAL A O 1
ATOM 723 N N . LEU A 1 93 ? -8.040 -5.287 3.778 1.00 95.38 93 LEU A N 1
ATOM 724 C CA . LEU A 1 93 ? -7.883 -5.038 5.214 1.00 95.38 93 LEU A CA 1
ATOM 725 C C . LEU A 1 93 ? -8.050 -3.556 5.573 1.00 95.38 93 LEU A C 1
ATOM 727 O O . LEU A 1 93 ? -8.667 -3.228 6.591 1.00 95.38 93 LEU A O 1
ATOM 731 N N . HIS A 1 94 ? -7.538 -2.655 4.737 1.00 95.31 94 HIS A N 1
ATOM 732 C CA . HIS A 1 94 ? -7.675 -1.219 4.931 1.00 95.31 94 HIS A CA 1
ATOM 733 C C . HIS A 1 94 ? -9.136 -0.783 4.844 1.00 95.31 94 HIS A C 1
ATOM 735 O O . HIS A 1 94 ? -9.641 -0.142 5.761 1.00 95.31 94 HIS A O 1
ATOM 741 N N . LEU A 1 95 ? -9.840 -1.186 3.784 1.00 95.06 95 LEU A N 1
ATOM 742 C CA . LEU A 1 95 ? -11.250 -0.850 3.588 1.00 95.06 95 LEU A CA 1
ATOM 743 C C . LEU A 1 95 ? -12.127 -1.429 4.701 1.00 95.06 95 LEU A C 1
ATOM 745 O O . LEU A 1 95 ? -12.984 -0.729 5.241 1.00 95.06 95 LEU A O 1
ATOM 749 N N . TRP A 1 96 ? -11.888 -2.681 5.092 1.00 94.19 96 TRP A N 1
ATOM 750 C CA . TRP A 1 96 ? -12.636 -3.327 6.167 1.00 94.19 96 TRP A CA 1
ATOM 751 C C . TRP A 1 96 ? -12.433 -2.635 7.522 1.00 94.19 96 TRP A C 1
ATOM 753 O O . TRP A 1 96 ? -13.406 -2.361 8.236 1.00 94.19 96 TRP A O 1
ATOM 763 N N . SER A 1 97 ? -11.182 -2.323 7.876 1.00 90.94 97 SER A N 1
ATOM 764 C CA . SER A 1 97 ? -10.860 -1.627 9.127 1.00 90.94 97 SER A CA 1
ATOM 765 C C . SER A 1 97 ? -11.400 -0.195 9.141 1.00 90.94 97 SER A C 1
ATOM 767 O O . SER A 1 97 ? -12.018 0.196 10.133 1.00 90.94 97 SER A O 1
ATOM 769 N N . ALA A 1 98 ? -11.269 0.542 8.032 1.00 90.56 98 ALA A N 1
ATOM 770 C CA . ALA A 1 98 ? -11.834 1.876 7.857 1.00 90.56 98 ALA A CA 1
ATOM 771 C C . ALA A 1 98 ? -13.352 1.864 8.057 1.00 90.56 98 ALA A C 1
ATOM 773 O O . ALA A 1 98 ? -13.876 2.568 8.916 1.00 90.56 98 ALA A O 1
ATOM 774 N N . TRP A 1 99 ? -14.055 0.990 7.334 1.00 92.00 99 TRP A N 1
ATOM 775 C CA . TRP A 1 99 ? -15.508 0.868 7.410 1.00 92.00 99 TRP A CA 1
ATOM 776 C C . TRP A 1 99 ? -15.988 0.530 8.823 1.00 92.00 99 TRP A C 1
ATOM 778 O O . TRP A 1 99 ? -16.920 1.147 9.343 1.00 92.00 99 TRP A O 1
ATOM 788 N N . THR A 1 100 ? -15.338 -0.440 9.469 1.00 87.94 100 THR A N 1
ATOM 789 C CA . THR A 1 100 ? -15.711 -0.881 10.816 1.00 87.94 100 THR A CA 1
ATOM 790 C C . THR A 1 100 ? -15.497 0.229 11.843 1.00 87.94 100 THR A C 1
ATOM 792 O O . THR A 1 100 ? -16.386 0.484 12.654 1.00 87.94 100 THR A O 1
ATOM 795 N N . LEU A 1 101 ? -14.354 0.919 11.798 1.00 85.75 101 LEU A N 1
ATOM 796 C CA . LEU A 1 101 ? -14.047 2.019 12.714 1.00 85.75 101 LEU A CA 1
ATOM 797 C C . LEU A 1 101 ? -14.963 3.224 12.488 1.00 85.75 101 LEU A C 1
ATOM 799 O O . LEU A 1 101 ? -15.464 3.783 13.459 1.00 85.75 101 LEU A O 1
ATOM 803 N N . THR A 1 102 ? -15.247 3.587 11.235 1.00 87.62 102 THR A N 1
ATOM 804 C CA . THR A 1 102 ? -16.176 4.679 10.916 1.00 87.62 102 THR A CA 1
ATOM 805 C C . THR A 1 102 ? -17.581 4.378 11.423 1.00 87.62 102 THR A C 1
ATOM 807 O O . THR A 1 102 ? -18.208 5.237 12.037 1.00 87.62 102 THR A O 1
ATOM 810 N N . ARG A 1 103 ? -18.079 3.147 11.245 1.00 87.19 103 ARG A N 1
ATOM 811 C CA . ARG A 1 103 ? -19.389 2.756 11.788 1.00 87.19 103 ARG A CA 1
ATOM 812 C C . ARG A 1 103 ? -19.429 2.796 13.313 1.00 87.19 103 ARG A C 1
ATOM 814 O O . ARG A 1 103 ? -20.445 3.198 13.871 1.00 87.19 103 ARG A O 1
ATOM 821 N N . GLN A 1 104 ? -18.349 2.390 13.976 1.00 84.50 104 GLN A N 1
ATOM 822 C CA . GLN A 1 104 ? -18.243 2.454 15.434 1.00 84.50 104 GLN A CA 1
ATOM 823 C C . GLN A 1 104 ? -18.193 3.899 15.944 1.00 84.50 104 GLN A C 1
ATOM 825 O O . GLN A 1 104 ? -18.891 4.206 16.905 1.00 84.50 104 GLN A O 1
ATOM 830 N N . ASP A 1 105 ? -17.436 4.789 15.292 1.00 84.44 105 ASP A N 1
ATOM 831 C CA . ASP A 1 105 ? -17.391 6.216 15.648 1.00 84.44 105 ASP A CA 1
ATOM 832 C C . ASP A 1 105 ? -18.767 6.871 15.491 1.00 84.44 105 ASP A C 1
ATOM 834 O O . ASP A 1 105 ? -19.228 7.577 16.382 1.00 84.44 105 ASP A O 1
ATOM 838 N N . LEU A 1 106 ? -19.469 6.570 14.393 1.00 81.00 106 LEU A N 1
ATOM 839 C CA . LEU A 1 106 ? -20.818 7.079 14.150 1.00 81.00 106 LEU A CA 1
ATOM 840 C C . LEU A 1 106 ? -21.830 6.569 15.183 1.00 81.00 106 LEU A C 1
ATOM 842 O O . LEU A 1 106 ? -22.638 7.351 15.673 1.00 81.00 106 LEU A O 1
ATOM 846 N N . ALA A 1 107 ? -21.777 5.286 15.551 1.00 81.12 107 ALA A N 1
ATOM 847 C CA . ALA A 1 107 ? -22.668 4.712 16.563 1.00 81.12 107 ALA A CA 1
ATOM 848 C C . ALA A 1 107 ? -22.370 5.223 17.986 1.00 81.12 107 ALA A C 1
ATOM 850 O O . ALA A 1 107 ? -23.268 5.284 18.822 1.00 81.12 107 ALA A O 1
ATOM 851 N N . ALA A 1 108 ? -21.120 5.606 18.263 1.00 78.19 108 ALA A N 1
ATOM 852 C CA . ALA A 1 108 ? -20.688 6.138 19.552 1.00 78.19 108 ALA A CA 1
ATOM 853 C C . ALA A 1 108 ? -21.001 7.634 19.747 1.00 78.19 108 ALA A C 1
ATOM 855 O O . ALA A 1 108 ? -20.649 8.189 20.788 1.00 78.19 108 ALA A O 1
ATOM 856 N N . ARG A 1 109 ? -21.656 8.297 18.781 1.00 71.94 109 ARG A N 1
ATOM 857 C CA . ARG A 1 109 ? -22.070 9.709 18.855 1.00 71.94 109 ARG A CA 1
ATOM 858 C C . ARG A 1 109 ? -23.555 9.843 19.262 1.00 71.94 109 ARG A C 1
ATOM 860 O O . ARG A 1 109 ? -24.408 9.914 18.383 1.00 71.94 109 ARG A O 1
ATOM 867 N N . PRO A 1 110 ? -23.899 9.943 20.565 1.00 64.81 110 PRO A N 1
ATOM 868 C CA . PRO A 1 110 ? -25.269 10.208 21.030 1.00 64.81 110 PRO A CA 1
ATOM 869 C C . PRO A 1 110 ? -25.691 11.688 20.935 1.00 64.81 110 PRO A C 1
ATOM 871 O O . PRO A 1 110 ? -26.857 12.008 21.139 1.00 64.81 110 PRO A O 1
ATOM 874 N N . ILE A 1 111 ? -24.766 12.598 20.622 1.00 61.50 111 ILE A N 1
ATOM 875 C CA . ILE A 1 111 ? -25.016 14.038 20.473 1.00 61.50 111 ILE A CA 1
ATOM 876 C C . ILE A 1 111 ? -24.566 14.479 19.080 1.00 61.50 111 ILE A C 1
ATOM 878 O O . ILE A 1 111 ? -23.371 14.544 18.788 1.00 61.50 111 ILE A O 1
ATOM 882 N N . GLY A 1 112 ? -25.533 14.762 18.201 1.00 57.62 112 GLY A N 1
ATOM 883 C CA . GLY A 1 112 ? -25.271 15.458 16.943 1.00 57.62 112 GLY A CA 1
ATOM 884 C C . GLY A 1 112 ? -24.602 16.799 17.236 1.00 57.62 112 GLY A C 1
ATOM 885 O O . GLY A 1 112 ? -24.917 17.412 18.258 1.00 57.62 112 GLY A O 1
ATOM 886 N N . TYR A 1 113 ? -23.658 17.219 16.381 1.00 59.06 113 TYR A N 1
ATOM 887 C CA . TYR A 1 113 ? -22.962 18.504 16.506 1.00 59.06 113 TYR A CA 1
ATOM 888 C C . TYR A 1 113 ? -23.944 19.568 16.983 1.00 59.06 113 TYR A C 1
ATOM 890 O O . TYR A 1 113 ? -24.938 19.832 16.303 1.00 59.06 113 TYR A O 1
ATOM 898 N N . ALA A 1 114 ? -23.681 20.141 18.161 1.00 59.56 114 ALA A N 1
ATOM 899 C CA . ALA A 1 114 ? -24.394 21.314 18.617 1.00 59.56 114 ALA A CA 1
ATOM 900 C C . ALA A 1 114 ? -24.163 22.383 17.550 1.00 59.56 114 ALA A C 1
ATOM 902 O O . ALA A 1 114 ? -23.090 22.982 17.470 1.00 59.56 114 ALA A O 1
ATOM 903 N N . ASN A 1 115 ? -25.150 22.529 16.665 1.00 58.94 115 ASN A N 1
ATOM 904 C CA . ASN A 1 115 ? -25.243 23.615 15.718 1.00 58.94 115 ASN A CA 1
ATOM 905 C C . ASN A 1 115 ? -25.080 24.875 16.564 1.00 58.94 115 ASN A C 1
ATOM 907 O O . ASN A 1 115 ? -25.942 25.160 17.402 1.00 58.94 115 ASN A O 1
ATOM 911 N N . ARG A 1 116 ? -23.931 25.549 16.434 1.00 54.34 116 ARG A N 1
ATOM 912 C CA . ARG A 1 116 ? -23.725 26.859 17.038 1.00 54.34 116 ARG A CA 1
ATOM 913 C C . ARG A 1 116 ? -24.688 27.785 16.316 1.00 54.34 116 ARG A C 1
ATOM 915 O O . ARG A 1 116 ? -24.354 28.368 15.293 1.00 54.34 116 ARG A O 1
ATOM 922 N N . ARG A 1 117 ? -25.918 27.824 16.828 1.00 59.56 117 ARG A N 1
ATOM 923 C CA . ARG A 1 117 ? -26.916 28.823 16.490 1.00 59.56 117 ARG A CA 1
ATOM 924 C C . ARG A 1 117 ? -26.269 30.163 16.815 1.00 59.56 117 ARG A C 1
ATOM 926 O O . ARG A 1 117 ? -25.914 30.389 17.966 1.00 59.56 117 ARG A O 1
ATOM 933 N N . ASN A 1 118 ? -26.048 30.933 15.757 1.00 59.78 118 ASN A N 1
ATOM 934 C CA . ASN A 1 118 ? -26.031 32.388 15.683 1.00 59.78 118 ASN A CA 1
ATOM 935 C C . ASN A 1 118 ? -25.588 33.099 16.969 1.00 59.78 118 ASN A C 1
ATOM 937 O O . ASN A 1 118 ? -26.374 33.247 17.903 1.00 59.78 118 ASN A O 1
ATOM 941 N N . LEU A 1 119 ? -24.350 33.593 16.966 1.00 62.03 119 LEU A N 1
ATOM 942 C CA . LEU A 1 119 ? -24.078 34.868 17.613 1.00 62.03 119 LEU A CA 1
ATOM 943 C C . LEU A 1 119 ? -24.135 35.918 16.502 1.00 62.03 119 LEU A C 1
ATOM 945 O O . LEU A 1 119 ? -23.533 35.718 15.448 1.00 62.03 119 LEU A O 1
ATOM 949 N N . GLU A 1 120 ? -24.992 36.892 16.775 1.00 50.69 120 GLU A N 1
ATOM 950 C CA . GLU A 1 120 ? -25.536 37.996 15.974 1.00 50.69 120 GLU A CA 1
ATOM 951 C C . GLU A 1 120 ? -24.585 38.685 14.987 1.00 50.69 120 GLU A C 1
ATOM 953 O O . GLU A 1 120 ? -23.379 38.825 15.292 1.00 50.69 120 GLU A O 1
#

Secondary structure (DSSP, 8-state):
-------------------TTTSHHHHHHHHHHHHHHHHHHHHHHHHHHHGGGG-HHHHHHHHHHHHHTTTTTS-TTHHHHHHHHHHHHHHHHHHHHHHHHHHHHHHT--S---------

Sequence (120 aa):
MEVDMATSPQVRIRGVRFGYWDSSVGKKQVMAVSGFIMLGYLVLHLWGNLKIFAGPEALNTYAAWLRTVGDPLFGNNQLLWIVRVVLAVALVLHLWSAWTLTRQDLAARPIGYANRRNLE

pLDDT: mean 81.56, std 15.46, range [50.69, 97.94]

Foldseek 3Di:
DCPPPDDDPPPPPPPDPPCCCVDLNVLVVLLVVLVVLVVVVVVVVVVLVVLVVVDDVSNVVSVQCCQCVCPPNDHGCRVVVVSVVSNVVSVVSNVVSVVVSVVVVVVPPPDDPPPPPDDD

Radius of gyration: 27.05 Å; chains: 1; bounding box: 44×59×93 Å